Protein AF-A0ABC8LW79-F1 (afdb_monomer_lite)

pLDDT: mean 85.68, std 12.93, range [41.25, 96.88]

Structure (mmCIF, N/CA/C/O backbone):
data_AF-A0ABC8LW79-F1
#
_entry.id   AF-A0ABC8LW79-F1
#
loop_
_atom_site.group_PDB
_atom_site.id
_atom_site.type_symbol
_atom_site.label_atom_id
_atom_site.label_alt_id
_atom_site.label_comp_id
_atom_site.label_asym_id
_atom_site.label_entity_id
_atom_site.label_seq_id
_atom_site.pdbx_PDB_ins_code
_atom_site.Cartn_x
_atom_site.Cartn_y
_atom_site.Cartn_z
_atom_site.occupancy
_atom_site.B_iso_or_equiv
_atom_site.auth_seq_id
_atom_site.auth_comp_id
_atom_site.auth_asym_id
_atom_site.auth_atom_id
_atom_site.pdbx_PDB_model_num
ATOM 1 N N . MET A 1 1 ? 34.231 10.989 -49.590 1.00 41.25 1 MET A N 1
ATOM 2 C CA . MET A 1 1 ? 34.651 10.305 -48.351 1.00 41.25 1 MET A CA 1
ATOM 3 C C . MET A 1 1 ? 33.889 10.953 -47.207 1.00 41.25 1 MET A C 1
ATOM 5 O O . MET A 1 1 ? 34.193 12.089 -46.872 1.00 41.25 1 MET A O 1
ATOM 9 N N . VAL A 1 2 ? 32.813 10.321 -46.732 1.00 48.81 2 VAL A N 1
ATOM 10 C CA . VAL A 1 2 ? 31.994 10.859 -45.632 1.00 48.81 2 VAL A CA 1
ATOM 11 C C . VAL A 1 2 ? 32.746 10.583 -44.338 1.00 48.81 2 VAL A C 1
ATOM 13 O O . VAL A 1 2 ? 32.992 9.430 -43.996 1.00 48.81 2 VAL A O 1
ATOM 16 N N . ILE A 1 3 ? 33.184 11.645 -43.672 1.00 53.34 3 ILE A N 1
ATOM 17 C CA . ILE A 1 3 ? 33.887 11.572 -42.395 1.00 53.34 3 ILE A CA 1
ATOM 18 C C . ILE A 1 3 ? 32.805 11.393 -41.327 1.00 53.34 3 ILE A C 1
ATOM 20 O O . ILE A 1 3 ? 32.257 12.374 -40.835 1.00 53.34 3 ILE A O 1
ATOM 24 N N . ILE A 1 4 ? 32.437 10.148 -41.022 1.00 57.72 4 ILE A N 1
ATOM 25 C CA . ILE A 1 4 ? 31.550 9.854 -39.892 1.00 57.72 4 ILE A CA 1
ATOM 26 C C . ILE A 1 4 ? 32.334 10.238 -38.631 1.00 57.72 4 ILE A C 1
ATOM 28 O O . ILE A 1 4 ? 33.356 9.625 -38.314 1.00 57.72 4 ILE A O 1
ATOM 32 N N . HIS A 1 5 ? 31.927 11.318 -37.965 1.00 58.78 5 HIS A N 1
ATOM 33 C CA . HIS A 1 5 ? 32.511 11.729 -36.690 1.00 58.78 5 HIS A CA 1
ATOM 34 C C . HIS A 1 5 ? 32.226 10.631 -35.655 1.00 58.78 5 HIS A C 1
ATOM 36 O O . HIS A 1 5 ? 31.079 10.229 -35.497 1.00 58.78 5 HIS A O 1
ATOM 42 N N . LEU A 1 6 ? 33.238 10.170 -34.905 1.00 55.03 6 LEU A N 1
ATOM 43 C CA . LEU A 1 6 ? 33.082 9.142 -33.853 1.00 55.03 6 LEU A CA 1
ATOM 44 C C . LEU A 1 6 ? 32.015 9.486 -32.791 1.00 55.03 6 LEU A C 1
ATOM 46 O O . LEU A 1 6 ? 31.544 8.607 -32.070 1.00 55.03 6 LEU A O 1
ATOM 50 N N . GLN A 1 7 ? 31.608 10.752 -32.714 1.00 57.78 7 GLN A N 1
ATOM 51 C CA . GLN A 1 7 ? 30.512 11.221 -31.872 1.00 57.78 7 GLN A CA 1
ATOM 52 C C . GLN A 1 7 ? 29.135 10.673 -32.292 1.00 57.78 7 GLN A C 1
ATOM 54 O O . GLN A 1 7 ? 28.237 10.622 -31.463 1.00 57.78 7 GLN A O 1
ATOM 59 N N . GLU A 1 8 ? 28.973 10.218 -33.538 1.00 60.50 8 GLU A N 1
ATOM 60 C CA . GLU A 1 8 ? 27.719 9.665 -34.074 1.00 60.50 8 GLU A CA 1
ATOM 61 C C . GLU A 1 8 ? 27.512 8.177 -33.719 1.00 60.50 8 GLU A C 1
ATOM 63 O O . GLU A 1 8 ? 26.424 7.635 -33.890 1.00 60.50 8 GLU A O 1
ATOM 68 N N . VAL A 1 9 ? 28.552 7.504 -33.205 1.00 60.75 9 VAL A N 1
ATOM 69 C CA . VAL A 1 9 ? 28.567 6.047 -32.947 1.00 60.75 9 VAL A CA 1
ATOM 70 C C . VAL A 1 9 ? 28.650 5.723 -31.450 1.00 60.75 9 VAL A C 1
ATOM 72 O O . VAL A 1 9 ? 28.630 4.559 -31.058 1.00 60.75 9 VAL A O 1
ATOM 75 N N . THR A 1 10 ? 28.738 6.733 -30.580 1.00 68.50 10 THR A N 1
ATOM 76 C CA . THR A 1 10 ? 28.784 6.485 -29.134 1.00 68.50 10 THR A CA 1
ATOM 77 C C . THR A 1 10 ? 27.355 6.298 -28.613 1.00 68.50 10 THR A C 1
ATOM 79 O O . THR A 1 10 ? 26.572 7.245 -28.690 1.00 68.50 10 THR A O 1
ATOM 82 N N . PRO A 1 11 ? 26.977 5.111 -28.097 1.00 66.69 11 PRO A N 1
ATOM 83 C CA . PRO A 1 11 ? 25.666 4.928 -27.492 1.00 66.69 11 PRO A CA 1
ATOM 84 C C . PRO A 1 11 ? 25.535 5.850 -26.279 1.00 66.69 11 PRO A C 1
ATOM 86 O O . PRO A 1 11 ? 26.408 5.870 -25.409 1.00 66.69 11 PRO A O 1
ATOM 89 N N . ASP A 1 12 ? 24.443 6.611 -26.231 1.00 72.75 12 ASP A N 1
ATOM 90 C CA . ASP A 1 12 ? 24.119 7.455 -25.087 1.00 72.75 12 ASP A CA 1
ATOM 91 C C . ASP A 1 12 ? 23.804 6.557 -23.883 1.00 72.75 12 ASP A C 1
ATOM 93 O O . ASP A 1 12 ? 22.737 5.950 -23.783 1.00 72.75 12 ASP A O 1
ATOM 97 N N . SER A 1 13 ? 24.772 6.436 -22.977 1.00 71.69 13 SER A N 1
ATOM 98 C CA . SER A 1 13 ? 24.669 5.621 -21.766 1.00 71.69 13 SER A CA 1
ATOM 99 C C . SER A 1 13 ? 23.674 6.182 -20.746 1.00 71.69 13 SER A C 1
ATOM 101 O O . SER A 1 13 ? 23.346 5.492 -19.779 1.00 71.69 13 SER A O 1
ATOM 103 N N . GLY A 1 14 ? 23.173 7.407 -20.953 1.00 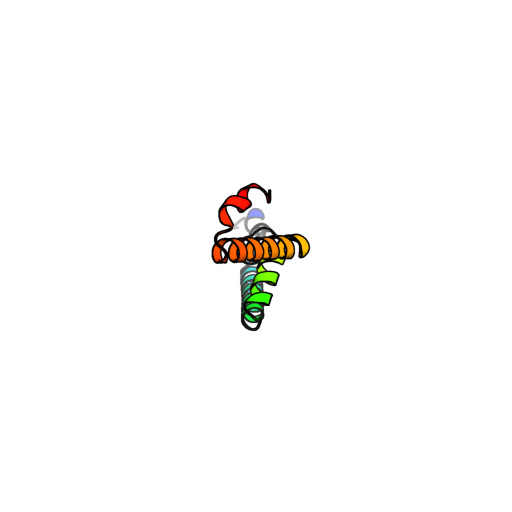73.06 14 GLY A N 1
ATOM 104 C CA . GLY A 1 14 ? 22.095 7.997 -20.166 1.00 73.06 14 GLY A CA 1
ATOM 105 C C . GLY A 1 14 ? 20.699 7.554 -20.606 1.00 73.06 14 GLY A C 1
ATOM 106 O O . GLY A 1 14 ? 19.744 7.725 -19.844 1.00 73.06 14 GLY A O 1
ATOM 107 N N . ILE A 1 15 ? 20.559 6.970 -21.801 1.00 80.44 15 ILE A N 1
ATOM 108 C CA . ILE A 1 15 ? 19.265 6.562 -22.352 1.00 80.44 15 ILE A CA 1
ATOM 109 C C . ILE A 1 15 ? 19.018 5.084 -22.058 1.00 80.44 15 ILE A C 1
ATOM 111 O O . ILE A 1 15 ? 19.768 4.194 -22.459 1.00 80.44 15 ILE A O 1
ATOM 115 N N . GLU A 1 16 ? 17.916 4.808 -21.365 1.00 82.88 16 GLU A N 1
ATOM 116 C CA . GLU A 1 16 ? 17.470 3.440 -21.136 1.00 82.88 16 GLU A CA 1
ATOM 117 C C . GLU A 1 16 ? 17.074 2.774 -22.461 1.00 82.88 16 GLU A C 1
ATOM 119 O O . GLU A 1 16 ? 16.233 3.285 -23.204 1.00 82.88 16 GLU A O 1
ATOM 124 N N . THR A 1 17 ? 17.665 1.614 -22.752 1.00 88.06 17 THR A N 1
ATOM 125 C CA . THR A 1 17 ? 17.363 0.876 -23.981 1.00 88.06 17 THR A CA 1
ATOM 126 C C . THR A 1 17 ? 15.928 0.329 -23.962 1.00 88.06 17 THR A C 1
ATOM 128 O O . THR A 1 17 ? 15.380 0.045 -22.890 1.00 88.06 17 THR A O 1
ATOM 131 N N . PRO A 1 18 ? 15.301 0.122 -25.138 1.00 86.31 18 PRO A N 1
ATOM 132 C CA . PRO A 1 18 ? 13.952 -0.436 -25.217 1.00 86.31 18 PRO A CA 1
ATOM 133 C C . PRO A 1 18 ? 13.813 -1.777 -24.490 1.00 86.31 18 PRO A C 1
ATOM 135 O O . PRO A 1 18 ? 12.836 -1.983 -23.777 1.00 86.31 18 PRO A O 1
ATOM 138 N N . ASP A 1 19 ? 14.816 -2.650 -24.613 1.00 90.19 19 ASP A N 1
ATOM 139 C CA . ASP A 1 19 ? 14.853 -3.952 -23.941 1.00 90.19 19 ASP A CA 1
ATOM 140 C C . ASP A 1 19 ? 14.817 -3.811 -22.408 1.00 90.19 19 ASP A C 1
ATOM 142 O O . ASP A 1 19 ? 13.976 -4.413 -21.736 1.00 90.19 19 ASP A O 1
ATOM 146 N N . MET A 1 20 ? 15.631 -2.904 -21.855 1.00 89.00 20 MET A N 1
ATOM 147 C CA . MET A 1 20 ? 15.643 -2.606 -20.420 1.00 89.00 20 MET A CA 1
ATOM 148 C C . MET A 1 20 ? 14.312 -2.011 -19.945 1.00 89.00 20 MET A C 1
ATOM 150 O O . MET A 1 20 ? 13.776 -2.434 -18.917 1.00 89.00 20 MET A O 1
ATOM 154 N N . SER A 1 21 ? 13.731 -1.087 -20.717 1.00 90.06 21 SER A N 1
ATOM 155 C CA . SER A 1 21 ? 12.435 -0.472 -20.405 1.00 90.06 21 SER A CA 1
ATOM 156 C C . SER A 1 21 ? 11.304 -1.508 -20.364 1.00 90.06 21 SER A C 1
ATOM 158 O O . SER A 1 21 ? 10.510 -1.538 -19.411 1.00 90.06 21 SER A O 1
ATOM 160 N N . VAL A 1 22 ? 11.268 -2.408 -21.354 1.00 93.75 22 VAL A N 1
ATOM 161 C CA . VAL A 1 22 ? 10.323 -3.531 -21.417 1.00 93.75 22 VAL A CA 1
ATOM 162 C C . VAL A 1 22 ? 10.538 -4.468 -20.230 1.00 93.75 22 VAL A C 1
ATOM 164 O O . VAL A 1 22 ? 9.576 -4.777 -19.524 1.00 93.75 22 VAL A O 1
ATOM 167 N N . GLY A 1 23 ? 11.786 -4.834 -19.928 1.00 94.50 23 GLY A N 1
ATOM 168 C CA . GLY A 1 23 ? 12.132 -5.645 -18.760 1.00 94.50 23 GLY A CA 1
ATOM 169 C C . GLY A 1 23 ? 11.627 -5.029 -17.451 1.00 94.50 23 GLY A C 1
ATOM 170 O O . GLY A 1 23 ? 10.910 -5.679 -16.682 1.00 94.50 23 GLY A O 1
ATOM 171 N N . LYS A 1 24 ? 11.884 -3.734 -17.218 1.00 92.19 24 LYS A N 1
ATOM 172 C CA . LYS A 1 24 ? 11.362 -3.014 -16.042 1.00 92.19 24 LYS A CA 1
ATOM 173 C C . LYS A 1 24 ? 9.835 -2.983 -16.015 1.00 92.19 24 LYS A C 1
ATOM 175 O O . LYS A 1 24 ? 9.232 -3.062 -14.942 1.00 92.19 24 LYS A O 1
ATOM 180 N N . GLN A 1 25 ? 9.171 -2.824 -17.160 1.00 93.44 25 GLN A N 1
ATOM 181 C CA . GLN A 1 25 ? 7.709 -2.861 -17.224 1.00 93.44 25 GLN A CA 1
ATOM 182 C C . GLN A 1 25 ? 7.159 -4.244 -16.860 1.00 93.44 25 GLN A C 1
ATOM 184 O O . GLN A 1 25 ? 6.246 -4.323 -16.034 1.00 93.44 25 GLN A O 1
ATOM 189 N N . MET A 1 26 ? 7.751 -5.316 -17.389 1.00 95.94 26 MET A N 1
ATOM 190 C CA . MET A 1 26 ? 7.387 -6.695 -17.055 1.00 95.94 26 MET A CA 1
ATOM 191 C C . MET A 1 26 ? 7.555 -6.974 -15.559 1.00 95.94 26 MET A C 1
ATOM 193 O O . MET A 1 26 ? 6.617 -7.442 -14.915 1.00 95.94 26 MET A O 1
ATOM 197 N N . MET A 1 27 ? 8.689 -6.586 -14.969 1.00 93.75 27 MET A N 1
ATOM 198 C CA . MET A 1 27 ? 8.925 -6.731 -13.528 1.00 93.75 27 MET A CA 1
ATOM 199 C C . MET A 1 27 ? 7.872 -5.995 -12.692 1.00 93.75 27 MET A C 1
ATOM 201 O O . MET A 1 27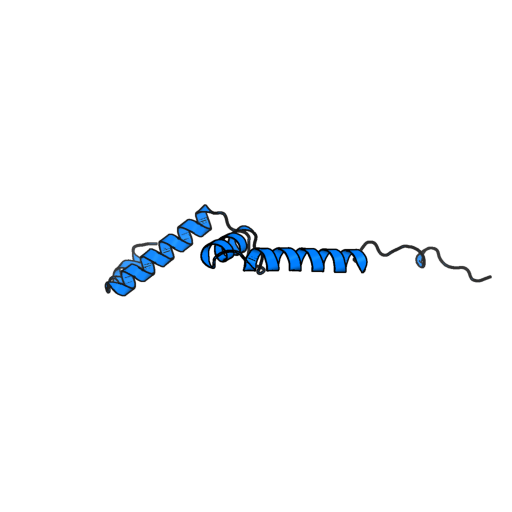 ? 7.310 -6.563 -11.753 1.00 93.75 27 MET A O 1
ATOM 205 N N . ARG A 1 28 ? 7.545 -4.745 -13.048 1.00 91.69 28 ARG A N 1
ATOM 206 C CA . ARG A 1 28 ? 6.491 -3.977 -12.364 1.00 91.69 28 ARG A CA 1
ATOM 207 C C . ARG A 1 28 ? 5.130 -4.665 -12.468 1.00 91.69 28 ARG A C 1
ATOM 209 O O . ARG A 1 28 ? 4.380 -4.678 -11.494 1.00 91.69 28 ARG A O 1
ATOM 216 N N . ASN A 1 29 ? 4.812 -5.253 -13.617 1.00 93.75 29 ASN A N 1
ATOM 217 C CA . ASN A 1 29 ? 3.564 -5.988 -13.814 1.00 93.75 29 ASN A CA 1
ATOM 218 C C . ASN A 1 29 ? 3.526 -7.282 -12.990 1.00 93.75 29 ASN A C 1
ATOM 220 O O . ASN A 1 29 ? 2.514 -7.555 -12.350 1.00 93.75 29 ASN A O 1
ATOM 224 N N . HIS A 1 30 ? 4.633 -8.023 -12.909 1.00 94.88 30 HIS A N 1
ATOM 225 C CA . HIS A 1 30 ? 4.733 -9.203 -12.045 1.00 94.88 30 HIS A CA 1
ATOM 226 C C . HIS A 1 30 ? 4.502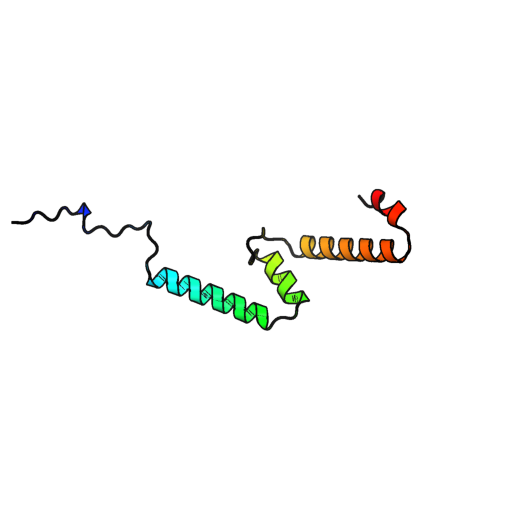 -8.853 -10.572 1.00 94.88 30 HIS A C 1
ATOM 228 O O . HIS A 1 30 ? 3.694 -9.502 -9.910 1.00 94.88 30 HIS A O 1
ATOM 234 N N . VAL A 1 31 ? 5.128 -7.783 -10.071 1.00 93.62 31 VAL A N 1
ATOM 235 C CA . VAL A 1 31 ? 4.900 -7.307 -8.696 1.00 93.62 31 VAL A CA 1
ATOM 236 C C . VAL A 1 31 ? 3.428 -6.952 -8.473 1.00 93.62 31 VAL A C 1
ATOM 238 O O . VAL A 1 31 ? 2.849 -7.348 -7.463 1.00 93.62 31 VAL A O 1
ATOM 241 N N . ARG A 1 32 ? 2.780 -6.257 -9.417 1.00 92.56 32 ARG A N 1
ATOM 242 C CA . ARG A 1 32 ? 1.344 -5.935 -9.319 1.00 92.56 32 ARG A CA 1
ATOM 243 C C . ARG A 1 32 ? 0.465 -7.185 -9.284 1.00 92.56 32 ARG A C 1
ATOM 245 O O . ARG A 1 32 ? -0.457 -7.243 -8.475 1.00 92.56 32 ARG A O 1
ATOM 252 N N . ASN A 1 33 ? 0.772 -8.188 -10.101 1.00 94.50 33 ASN A N 1
ATOM 253 C CA . ASN A 1 33 ? 0.040 -9.453 -10.114 1.00 94.50 33 ASN A CA 1
ATOM 254 C C . ASN A 1 33 ? 0.186 -10.203 -8.783 1.00 94.50 33 ASN A C 1
ATOM 256 O O . ASN A 1 33 ? -0.813 -10.651 -8.224 1.00 94.50 33 ASN A O 1
ATOM 260 N N . LEU A 1 34 ? 1.398 -10.257 -8.222 1.00 94.12 34 LEU A N 1
ATOM 261 C CA . LEU A 1 34 ? 1.634 -10.841 -6.898 1.00 94.12 34 LEU A CA 1
ATOM 262 C C . LEU A 1 34 ? 0.881 -10.088 -5.797 1.00 94.12 34 LEU A C 1
ATOM 264 O O . LEU A 1 34 ? 0.285 -10.698 -4.916 1.00 94.12 34 LEU A O 1
ATOM 268 N N . LEU A 1 35 ? 0.832 -8.758 -5.857 1.00 94.56 35 LEU A N 1
ATOM 269 C CA . LEU A 1 35 ? 0.042 -7.979 -4.905 1.00 94.56 35 LEU A CA 1
ATOM 270 C C . LEU A 1 35 ? -1.457 -8.297 -4.993 1.00 94.56 35 LEU A C 1
ATOM 272 O O . LEU A 1 35 ? -2.141 -8.241 -3.970 1.00 94.56 35 LEU A O 1
ATOM 276 N N . ASN A 1 36 ? -1.972 -8.641 -6.176 1.00 94.44 36 ASN A N 1
ATOM 277 C CA . ASN A 1 36 ? -3.390 -8.939 -6.385 1.00 94.44 36 ASN A CA 1
ATOM 278 C C . ASN A 1 36 ? -3.840 -10.273 -5.779 1.00 94.44 36 ASN A C 1
ATOM 280 O O . ASN A 1 36 ? -5.009 -10.378 -5.409 1.00 94.44 36 ASN A O 1
ATOM 284 N N . VAL A 1 37 ? -2.941 -11.247 -5.614 1.00 96.50 37 VAL A N 1
ATOM 285 C CA . VAL A 1 37 ? -3.275 -12.523 -4.952 1.00 96.50 37 VAL A CA 1
ATOM 286 C C . VAL A 1 37 ? -3.259 -12.426 -3.424 1.00 96.50 37 VAL A C 1
ATOM 288 O O . VAL A 1 37 ? -3.856 -13.257 -2.748 1.00 96.50 37 VAL A O 1
ATOM 291 N N . LEU A 1 38 ? -2.619 -11.393 -2.865 1.00 96.31 38 LEU A N 1
ATOM 292 C CA . LEU A 1 38 ? -2.603 -11.147 -1.422 1.00 96.31 38 LEU A CA 1
ATOM 293 C C . LEU A 1 38 ? -3.947 -10.614 -0.920 1.00 96.31 38 LEU A C 1
ATOM 295 O O . LEU A 1 38 ? -4.644 -9.868 -1.625 1.00 96.31 38 LEU A O 1
ATOM 299 N N . SER A 1 39 ? -4.253 -10.894 0.352 1.00 96.88 39 SER A N 1
ATOM 300 C CA . SER A 1 39 ? -5.400 -10.285 1.025 1.00 96.88 39 SER A CA 1
ATOM 301 C C . SER A 1 39 ? -5.253 -8.762 1.099 1.00 96.88 39 SER A C 1
ATOM 303 O O . SER A 1 39 ? -4.151 -8.208 1.081 1.00 96.88 39 SER A O 1
ATOM 305 N N . LEU A 1 40 ? -6.373 -8.050 1.255 1.00 94.75 40 LEU A N 1
ATOM 306 C CA . LEU A 1 40 ? -6.371 -6.584 1.356 1.00 94.75 40 LEU A CA 1
ATOM 307 C C . LEU A 1 40 ? -5.447 -6.061 2.470 1.00 94.75 40 LEU A C 1
ATOM 309 O O . LEU A 1 40 ? -4.833 -5.003 2.322 1.00 94.75 40 LEU A O 1
ATOM 313 N N . LYS A 1 41 ? -5.331 -6.800 3.582 1.00 93.38 41 LYS A N 1
ATOM 314 C CA . LYS A 1 41 ? -4.469 -6.431 4.714 1.00 93.38 41 LYS A CA 1
ATOM 315 C C . LYS A 1 41 ? -2.993 -6.602 4.361 1.00 93.38 41 LYS A C 1
ATOM 317 O O . LYS A 1 41 ? -2.223 -5.662 4.539 1.00 93.38 41 LYS A O 1
ATOM 322 N N . GLU A 1 42 ? -2.613 -7.762 3.837 1.00 95.62 42 GLU A N 1
ATOM 323 C CA . GLU A 1 42 ? -1.226 -8.072 3.465 1.00 95.62 42 GLU A CA 1
ATOM 324 C C . GLU A 1 42 ? -0.747 -7.169 2.332 1.00 95.62 42 GLU A C 1
ATOM 326 O O . GLU A 1 42 ? 0.300 -6.535 2.449 1.00 95.62 42 GLU A O 1
ATOM 331 N N . ARG A 1 43 ? -1.566 -7.003 1.286 1.00 95.94 43 ARG A N 1
ATOM 332 C CA . ARG A 1 43 ? -1.300 -6.082 0.176 1.00 95.94 43 ARG A CA 1
ATOM 333 C C . ARG A 1 43 ? -0.994 -4.675 0.677 1.00 95.94 43 ARG A C 1
ATOM 335 O O . ARG A 1 43 ? -0.038 -4.055 0.220 1.00 95.94 43 ARG A O 1
ATOM 342 N N . LYS A 1 44 ? -1.785 -4.167 1.630 1.00 93.44 44 LYS A N 1
ATOM 343 C CA . LYS A 1 44 ? -1.578 -2.837 2.219 1.00 93.44 44 LYS A CA 1
ATOM 344 C C . LYS A 1 44 ? -0.264 -2.754 3.000 1.00 93.44 44 LYS A C 1
ATOM 346 O O . LYS A 1 44 ? 0.441 -1.758 2.871 1.00 93.44 44 LYS A O 1
ATOM 351 N N . ILE A 1 45 ? 0.084 -3.785 3.772 1.00 94.94 45 ILE A N 1
ATOM 352 C CA . ILE A 1 45 ? 1.345 -3.832 4.530 1.00 94.94 45 ILE A CA 1
ATOM 353 C C . ILE A 1 45 ? 2.547 -3.845 3.579 1.00 94.94 45 ILE A C 1
ATOM 355 O O . ILE A 1 45 ? 3.452 -3.032 3.746 1.00 94.94 45 ILE A O 1
ATOM 359 N N . ILE A 1 46 ? 2.536 -4.700 2.553 1.00 95.44 46 ILE A N 1
ATOM 360 C CA . ILE A 1 46 ? 3.627 -4.801 1.571 1.00 95.44 46 ILE A CA 1
ATOM 361 C C . ILE A 1 46 ? 3.800 -3.481 0.811 1.00 95.44 46 ILE A C 1
ATOM 363 O O . ILE A 1 46 ? 4.917 -2.976 0.698 1.00 95.44 46 ILE A O 1
ATOM 367 N N . LYS A 1 47 ? 2.701 -2.859 0.365 1.00 93.94 47 LYS A N 1
ATOM 368 C CA . LYS A 1 47 ? 2.745 -1.545 -0.294 1.00 93.94 47 LYS A CA 1
ATOM 369 C C . LYS A 1 47 ? 3.386 -0.466 0.583 1.00 93.94 47 LYS A C 1
ATOM 371 O O . LYS A 1 47 ? 4.217 0.286 0.085 1.00 93.94 47 LYS A O 1
ATOM 376 N N . LEU A 1 48 ? 3.033 -0.406 1.871 1.00 94.69 48 LEU A N 1
ATOM 377 C CA . LEU A 1 48 ? 3.600 0.563 2.818 1.00 94.69 48 LEU A CA 1
ATOM 378 C C . LEU A 1 48 ? 5.068 0.270 3.148 1.00 94.69 48 LEU A C 1
ATOM 380 O O . LEU A 1 48 ? 5.869 1.196 3.248 1.00 94.69 48 LEU A O 1
ATOM 384 N N . ARG A 1 49 ? 5.432 -1.007 3.302 1.00 95.44 49 ARG A N 1
ATOM 385 C CA . ARG A 1 49 ? 6.800 -1.408 3.647 1.00 95.44 49 ARG A CA 1
ATOM 386 C C . ARG A 1 49 ? 7.786 -1.053 2.539 1.00 95.44 49 ARG A C 1
ATOM 388 O O . ARG A 1 49 ? 8.859 -0.539 2.830 1.00 95.44 49 ARG A O 1
ATOM 395 N N . PHE A 1 50 ? 7.407 -1.289 1.285 1.00 95.19 50 PHE A N 1
ATOM 396 C CA . PHE A 1 50 ? 8.295 -1.114 0.133 1.00 95.19 50 PHE A CA 1
ATOM 397 C C . PHE A 1 50 ? 8.037 0.160 -0.683 1.00 95.19 50 PHE A C 1
ATOM 399 O O . PHE A 1 50 ? 8.785 0.433 -1.617 1.00 95.19 50 PHE A O 1
ATOM 406 N N . GLY A 1 51 ? 7.020 0.960 -0.348 1.00 92.75 51 GLY A N 1
ATOM 407 C CA . GLY A 1 51 ? 6.740 2.219 -1.049 1.00 92.75 51 GLY A CA 1
ATOM 408 C C . GLY A 1 51 ? 6.222 2.044 -2.484 1.00 92.75 51 GLY A C 1
ATOM 409 O O . GLY A 1 51 ? 6.430 2.906 -3.330 1.00 92.75 51 GLY A O 1
ATOM 410 N N . ILE A 1 52 ? 5.551 0.925 -2.779 1.00 90.38 52 ILE A N 1
ATOM 411 C CA . ILE A 1 52 ? 5.235 0.489 -4.159 1.00 90.38 52 ILE A CA 1
ATOM 412 C C . ILE A 1 52 ? 4.256 1.431 -4.894 1.00 90.38 52 IL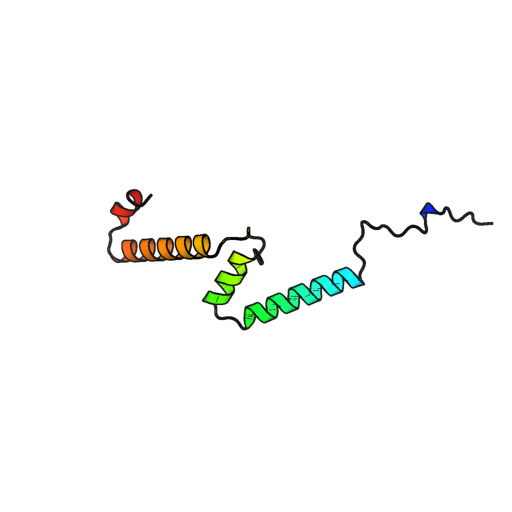E A C 1
ATOM 414 O O . ILE A 1 52 ? 4.278 1.492 -6.120 1.00 90.38 52 ILE A O 1
ATOM 418 N N . ASP A 1 53 ? 3.451 2.214 -4.171 1.00 84.88 53 ASP A N 1
ATOM 419 C CA . ASP A 1 53 ? 2.533 3.221 -4.739 1.00 84.88 53 ASP A CA 1
ATOM 420 C C . ASP A 1 53 ? 3.110 4.655 -4.657 1.00 84.88 53 ASP A C 1
ATOM 422 O O . ASP A 1 53 ? 2.380 5.618 -4.443 1.00 84.88 53 ASP A O 1
ATOM 426 N N . GLY A 1 54 ? 4.436 4.811 -4.761 1.00 79.44 54 GLY A N 1
ATOM 427 C CA . GLY A 1 54 ? 5.095 6.129 -4.728 1.00 79.44 54 GLY A CA 1
ATOM 428 C C . GLY A 1 54 ? 5.190 6.757 -3.333 1.00 79.44 54 GLY A C 1
ATOM 429 O O . GLY A 1 54 ? 5.556 7.921 -3.193 1.00 79.44 54 GLY A O 1
ATOM 430 N N . GLY A 1 55 ? 4.865 5.991 -2.290 1.00 87.06 55 GLY A N 1
ATOM 431 C CA . GLY A 1 55 ? 5.045 6.396 -0.900 1.00 87.06 55 GLY A CA 1
ATOM 432 C C . GLY A 1 55 ? 6.461 6.121 -0.391 1.00 87.06 55 GLY A C 1
ATOM 433 O O . GLY A 1 55 ? 7.178 5.271 -0.914 1.00 87.06 55 GLY A O 1
ATOM 434 N N . LYS A 1 56 ? 6.849 6.794 0.696 1.00 91.38 56 LYS A N 1
ATOM 435 C CA . LYS A 1 56 ? 8.073 6.456 1.432 1.00 91.38 56 LYS A CA 1
ATOM 436 C C . LYS A 1 56 ? 7.943 5.061 2.055 1.00 91.38 56 LYS A C 1
ATOM 438 O O . LYS A 1 56 ? 6.886 4.715 2.584 1.00 91.38 56 LYS A O 1
ATOM 443 N N . GLN A 1 57 ? 9.032 4.297 2.028 1.00 93.12 57 GLN A N 1
ATOM 444 C CA . GLN A 1 57 ? 9.143 3.035 2.759 1.00 93.12 57 GLN A CA 1
ATOM 445 C C . GLN A 1 57 ? 8.943 3.264 4.262 1.00 93.12 57 GLN A C 1
ATOM 447 O O . GLN A 1 57 ? 9.424 4.257 4.812 1.00 93.12 57 GLN A O 1
ATOM 452 N N . ARG A 1 58 ? 8.234 2.348 4.924 1.00 94.81 58 ARG A N 1
ATOM 453 C CA . ARG A 1 58 ? 7.984 2.382 6.373 1.00 94.81 58 ARG A CA 1
ATOM 454 C C . ARG A 1 58 ? 8.396 1.077 7.030 1.00 94.81 58 ARG A C 1
ATOM 456 O O . ARG A 1 58 ? 8.199 0.006 6.465 1.00 94.81 58 ARG A O 1
ATOM 463 N N . SER A 1 59 ? 8.908 1.140 8.247 1.00 96.75 59 SER A N 1
ATOM 464 C CA . SER A 1 59 ? 9.151 -0.037 9.075 1.00 96.75 59 SER A CA 1
ATOM 465 C C . SER A 1 59 ? 7.836 -0.735 9.458 1.00 96.75 59 SER A C 1
ATOM 467 O O . SER A 1 59 ? 6.749 -0.162 9.407 1.00 96.75 59 SER A O 1
ATOM 469 N N . LEU A 1 60 ? 7.918 -2.014 9.835 1.00 96.69 60 LEU A N 1
ATOM 470 C CA . LEU A 1 60 ? 6.744 -2.777 10.267 1.00 96.69 60 LEU A CA 1
ATOM 471 C C . LEU A 1 60 ? 6.213 -2.236 11.598 1.00 96.69 60 LEU A C 1
ATOM 473 O O . LEU A 1 60 ? 5.001 -2.247 11.792 1.00 96.69 60 LEU A O 1
ATOM 477 N N . SER A 1 61 ? 7.100 -1.714 12.454 1.00 96.88 61 SER A N 1
ATOM 478 C CA . SER A 1 61 ? 6.743 -1.032 13.698 1.00 96.88 61 SER A CA 1
ATOM 479 C C . SER A 1 61 ? 5.899 0.208 13.415 1.00 96.88 61 SER A C 1
ATOM 481 O O . SER A 1 61 ? 4.758 0.258 13.857 1.00 96.88 61 SER A O 1
ATOM 483 N N . GLU A 1 62 ? 6.364 1.121 12.554 1.00 95.62 62 GLU A N 1
ATOM 484 C CA . GLU A 1 62 ? 5.601 2.323 12.167 1.00 95.62 62 GLU A CA 1
ATOM 485 C C . GLU A 1 62 ? 4.242 1.972 11.531 1.00 95.62 62 GLU A C 1
ATOM 487 O O . GLU A 1 62 ? 3.223 2.622 11.782 1.00 95.62 62 GLU A O 1
ATOM 492 N N . ILE A 1 63 ? 4.197 0.926 10.695 1.00 95.56 63 ILE A N 1
ATOM 493 C CA . ILE A 1 63 ? 2.946 0.439 10.092 1.00 95.56 63 ILE A CA 1
ATOM 494 C C . ILE A 1 63 ? 2.001 -0.112 11.173 1.00 95.56 63 ILE A C 1
ATOM 496 O O . ILE A 1 63 ? 0.791 0.137 11.122 1.00 95.56 63 ILE A O 1
ATOM 500 N N . GLY A 1 64 ? 2.536 -0.865 12.134 1.00 94.81 64 GLY A N 1
ATOM 501 C CA . GLY A 1 64 ? 1.801 -1.440 13.258 1.00 94.81 64 GLY A CA 1
ATOM 502 C C . GLY A 1 64 ? 1.239 -0.372 14.192 1.00 94.81 64 GLY A C 1
ATOM 503 O O . GLY A 1 64 ? 0.039 -0.379 14.463 1.00 94.81 64 GLY A O 1
ATOM 504 N N . GLU A 1 65 ? 2.074 0.579 14.603 1.00 94.94 65 GLU A N 1
ATOM 505 C CA . GLU A 1 65 ? 1.723 1.712 15.464 1.00 94.94 65 GLU A CA 1
ATOM 506 C C . GLU A 1 65 ? 0.634 2.579 14.832 1.00 94.94 65 GLU A C 1
ATOM 508 O O . GLU A 1 65 ? -0.416 2.796 15.436 1.00 94.94 65 GLU A O 1
ATOM 513 N N . SER A 1 66 ? 0.805 2.985 13.569 1.00 91.25 66 SER A N 1
ATOM 514 C CA . SER A 1 66 ? -0.207 3.766 12.845 1.00 91.25 66 SER A CA 1
ATOM 515 C C . SER A 1 66 ? -1.555 3.038 12.781 1.00 91.25 66 SER A C 1
ATOM 517 O O . SER A 1 66 ? -2.621 3.646 12.926 1.00 91.25 66 SER A O 1
ATOM 519 N N . ARG A 1 67 ? -1.528 1.712 12.599 1.00 92.94 67 ARG A N 1
ATOM 520 C CA . ARG A 1 67 ? -2.738 0.887 12.561 1.00 92.94 67 ARG A CA 1
ATOM 521 C C . ARG A 1 67 ? -3.384 0.745 13.938 1.00 92.94 67 ARG A C 1
ATOM 523 O O . ARG A 1 67 ? -4.612 0.783 14.009 1.00 92.94 67 ARG A O 1
ATOM 530 N N . ALA A 1 68 ? -2.598 0.576 14.997 1.00 93.44 68 ALA A N 1
ATOM 531 C CA . ALA A 1 68 ? -3.093 0.527 16.369 1.00 93.44 68 ALA A CA 1
ATOM 532 C C . ALA A 1 68 ? -3.741 1.862 16.761 1.00 93.44 68 ALA A C 1
ATOM 534 O O . ALA A 1 68 ? -4.888 1.876 17.205 1.00 93.44 68 ALA A O 1
ATOM 535 N N . LEU A 1 69 ? -3.078 2.982 16.465 1.00 91.50 69 LEU A N 1
ATOM 536 C CA . LEU A 1 69 ? -3.607 4.321 16.709 1.00 91.50 69 LEU A CA 1
ATOM 537 C C . LEU A 1 69 ? -4.910 4.571 15.937 1.00 91.50 69 LEU A C 1
ATOM 539 O O . LEU A 1 69 ? -5.875 5.087 16.495 1.00 91.50 69 LEU A O 1
ATOM 543 N N . TYR A 1 70 ? -4.988 4.157 14.668 1.00 91.12 70 TYR A N 1
ATOM 544 C CA . TYR A 1 70 ? -6.233 4.247 13.899 1.00 91.12 70 TYR A CA 1
ATOM 545 C C . TYR A 1 70 ? -7.372 3.444 14.547 1.00 91.12 70 TYR A C 1
ATOM 547 O O . TYR A 1 70 ? -8.501 3.924 14.616 1.00 91.12 70 TYR A O 1
ATOM 555 N N . ARG A 1 71 ? -7.093 2.229 15.038 1.00 92.44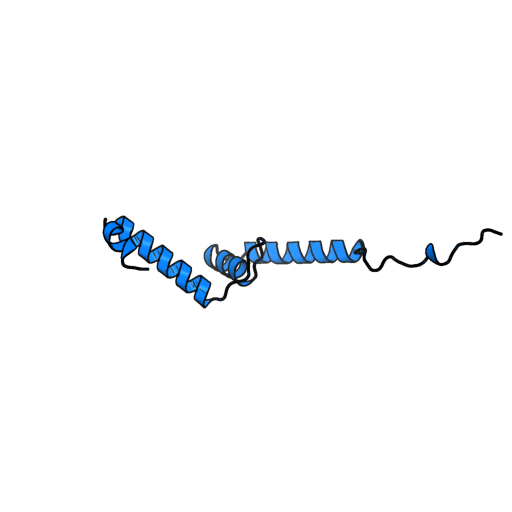 71 ARG A N 1
ATOM 556 C CA . ARG A 1 71 ? -8.085 1.400 15.743 1.00 92.44 71 ARG A CA 1
ATOM 557 C C . ARG A 1 71 ? -8.557 2.053 17.037 1.00 92.44 71 ARG A C 1
ATOM 559 O O . ARG A 1 71 ? -9.760 2.067 17.279 1.00 92.44 71 ARG A O 1
ATOM 566 N N . LEU A 1 72 ? -7.633 2.621 17.807 1.00 90.81 72 LEU A N 1
ATOM 567 C CA . LEU A 1 72 ? -7.942 3.348 19.033 1.00 90.81 72 LEU A CA 1
ATOM 568 C C . LEU A 1 72 ? -8.867 4.535 18.745 1.00 90.81 72 LEU A C 1
ATOM 570 O O . LEU A 1 72 ? -9.935 4.631 19.341 1.00 90.81 72 LEU A O 1
ATOM 574 N N . LYS A 1 73 ? -8.530 5.368 17.750 1.00 88.69 73 LYS A N 1
ATOM 575 C CA . LYS A 1 73 ? -9.371 6.504 17.331 1.00 88.69 73 LYS A CA 1
ATOM 576 C C . LYS A 1 73 ? -10.787 6.075 16.931 1.00 88.69 73 LYS A C 1
ATOM 578 O O . LYS A 1 73 ? -11.757 6.702 17.338 1.00 88.69 73 LYS A O 1
ATOM 583 N N . GLN A 1 74 ? -10.920 4.988 16.169 1.00 89.19 74 GLN A N 1
ATOM 584 C CA . GLN A 1 74 ? -12.235 4.457 15.783 1.00 89.19 74 GLN A CA 1
ATOM 585 C C . GLN A 1 74 ? -13.049 3.978 16.992 1.00 89.19 74 GLN A C 1
ATOM 587 O O . GLN A 1 74 ? -14.249 4.235 17.063 1.00 89.19 74 GLN A O 1
ATOM 592 N N . ASN A 1 75 ? -12.405 3.317 17.956 1.00 89.94 75 ASN A N 1
ATOM 593 C CA . ASN A 1 75 ? -13.070 2.892 19.183 1.00 89.94 75 ASN A CA 1
ATOM 594 C C . ASN A 1 75 ? -13.542 4.096 20.016 1.00 89.94 75 ASN A C 1
ATOM 596 O O . ASN A 1 75 ? -14.702 4.130 20.418 1.00 89.94 75 ASN A O 1
ATOM 600 N N . MET A 1 76 ? -12.700 5.118 20.190 1.00 88.38 76 MET A N 1
ATOM 601 C CA . MET A 1 76 ? -13.073 6.321 20.942 1.00 88.38 76 MET A CA 1
ATOM 602 C C . MET A 1 76 ? -14.268 7.049 20.324 1.00 88.38 76 MET A C 1
ATOM 604 O O . MET A 1 76 ? -15.176 7.458 21.045 1.00 88.38 76 MET A O 1
ATOM 608 N N . ASN A 1 77 ? -14.314 7.142 18.993 1.00 85.88 77 ASN A N 1
ATOM 609 C CA . ASN A 1 77 ? -15.457 7.712 18.281 1.00 85.88 77 ASN A CA 1
ATOM 610 C C . ASN A 1 77 ? -16.741 6.909 18.522 1.00 85.88 77 ASN A C 1
ATOM 612 O O . ASN A 1 77 ? -17.793 7.496 18.756 1.00 85.88 77 ASN A O 1
ATOM 616 N N . SER A 1 78 ? -16.655 5.575 18.516 1.00 87.06 78 SER A N 1
ATOM 617 C CA . SER A 1 78 ? -17.808 4.703 18.773 1.00 87.06 78 SER A CA 1
ATOM 618 C C . SER A 1 78 ? -18.364 4.835 20.192 1.00 87.06 78 SER A C 1
ATOM 620 O O . SER A 1 78 ? -19.544 4.567 20.400 1.00 87.06 78 SER A O 1
ATOM 622 N N . HIS A 1 79 ? -17.531 5.215 21.162 1.00 88.00 79 HIS A N 1
ATOM 623 C CA . HIS A 1 79 ? -17.919 5.360 22.568 1.00 88.00 79 HIS A CA 1
ATOM 624 C C . HIS A 1 79 ? -18.147 6.818 22.994 1.00 88.00 79 HIS A C 1
ATOM 626 O O . HIS A 1 79 ? -18.348 7.077 24.177 1.00 88.00 79 HIS A O 1
ATOM 632 N N . GLY A 1 80 ? -18.106 7.781 22.065 1.00 85.12 80 GLY A N 1
ATOM 633 C CA . GLY A 1 80 ? -18.266 9.204 22.390 1.00 85.12 80 GLY A CA 1
ATOM 634 C C . GLY A 1 80 ? -17.114 9.794 23.215 1.00 85.12 80 GLY A C 1
ATOM 635 O O . GLY A 1 80 ? -17.241 10.884 23.762 1.00 85.12 80 GLY A O 1
ATOM 636 N N . LEU A 1 81 ? -15.969 9.110 23.281 1.00 86.25 81 LEU A N 1
ATOM 637 C CA . LEU A 1 81 ? -14.786 9.496 24.060 1.00 86.25 81 LEU A CA 1
ATOM 638 C C . LEU A 1 81 ? -13.843 10.427 23.281 1.00 86.25 81 LEU A C 1
ATOM 640 O O . LEU A 1 81 ? -12.671 10.558 23.623 1.00 86.25 81 LEU A O 1
ATOM 644 N N . ASN A 1 82 ? -14.324 11.080 22.220 1.00 83.56 82 ASN A N 1
ATOM 645 C CA . ASN A 1 82 ? -13.472 11.900 21.356 1.00 83.56 82 AS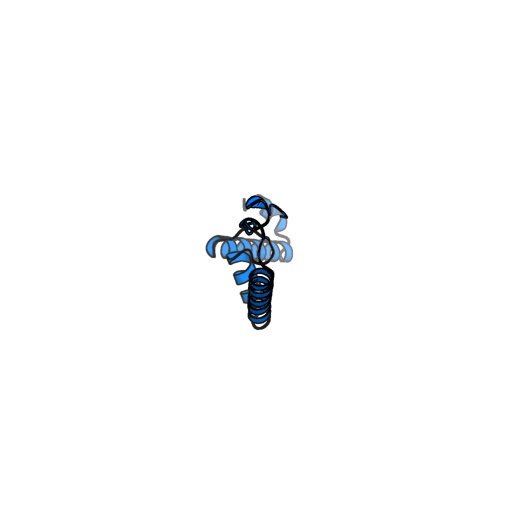N A CA 1
ATOM 646 C C . ASN A 1 82 ? -12.884 13.124 22.088 1.00 83.56 82 ASN A C 1
ATOM 648 O O . ASN A 1 82 ? -11.821 13.600 21.716 1.00 83.56 82 ASN A O 1
ATOM 652 N N . ALA A 1 83 ? -13.513 13.576 23.181 1.00 82.94 83 ALA A N 1
ATOM 653 C CA . ALA A 1 83 ? -12.964 14.613 24.061 1.00 82.94 83 ALA A CA 1
ATOM 654 C C . ALA A 1 83 ? -11.624 14.216 24.716 1.00 82.94 83 ALA A C 1
ATOM 656 O O . ALA A 1 83 ? -10.847 15.083 25.098 1.00 82.94 83 ALA A O 1
ATOM 657 N N . TYR A 1 84 ? -11.329 12.916 24.822 1.00 80.88 84 TYR A N 1
ATOM 658 C CA . TYR A 1 84 ? -10.060 12.407 25.350 1.00 80.88 84 TYR A CA 1
ATOM 659 C C . TYR A 1 84 ? -8.998 12.202 24.257 1.00 80.88 84 TYR A C 1
ATOM 661 O O . TYR A 1 84 ? -7.880 11.794 24.562 1.00 80.88 84 TYR A O 1
ATOM 669 N N . ALA A 1 85 ? -9.312 12.470 22.981 1.00 78.06 85 ALA A N 1
ATOM 670 C CA . ALA A 1 85 ? -8.374 12.276 21.871 1.00 78.06 85 ALA A CA 1
ATOM 671 C C . ALA A 1 85 ? -7.153 13.193 21.957 1.00 78.06 85 ALA A C 1
ATOM 673 O O . ALA A 1 85 ? -6.054 12.763 21.613 1.00 78.06 85 ALA A O 1
ATOM 674 N N . ASP A 1 86 ? -7.337 14.406 22.473 1.00 79.19 86 ASP A N 1
ATOM 675 C CA . ASP A 1 86 ? -6.271 15.400 22.608 1.00 79.19 86 ASP A CA 1
ATOM 676 C C . ASP A 1 86 ? -5.271 15.054 23.726 1.00 79.19 86 ASP A C 1
ATOM 678 O O . ASP A 1 86 ? -4.169 15.591 23.756 1.00 79.19 86 ASP A O 1
ATOM 682 N N . LEU A 1 87 ? -5.621 14.121 24.619 1.00 80.50 87 LEU A N 1
ATOM 683 C CA . LEU A 1 87 ? -4.751 13.636 25.700 1.00 80.50 87 LEU A CA 1
ATOM 684 C C . LEU A 1 87 ? -3.845 12.468 25.276 1.00 80.50 87 LEU A C 1
ATOM 686 O O . LEU A 1 87 ? -3.004 12.037 26.058 1.00 80.50 87 LEU A O 1
ATOM 690 N N . LEU A 1 88 ? -4.037 11.923 24.070 1.00 69.94 88 LEU A N 1
ATOM 691 C CA . LEU A 1 88 ? -3.308 10.757 23.549 1.00 69.94 88 LEU A CA 1
ATOM 692 C C . LEU A 1 88 ? -2.160 11.133 22.593 1.00 69.94 88 LEU A C 1
ATOM 694 O O . LEU A 1 88 ? -1.761 10.305 21.769 1.00 69.94 88 LEU A O 1
ATOM 698 N N . VAL A 1 89 ? -1.665 12.372 22.672 1.00 59.47 89 VAL A N 1
ATOM 699 C CA . VAL A 1 89 ? -0.500 12.859 21.913 1.00 59.47 89 VAL A CA 1
ATOM 700 C C . VAL A 1 89 ? 0.770 12.713 22.736 1.00 59.47 89 VAL A C 1
ATOM 702 O O . VAL A 1 89 ? 0.770 13.175 23.897 1.00 59.47 89 VAL A O 1
#

Foldseek 3Di:
DDPPDVVVVDPPPVDDDPVNVVVVVVVLVVVVVVLVVDDPVVSVLVCQQVVNVVRDHDDPVVVVVVVVLVVVCVVCVVVVVVVCVVVPD

Secondary structure (DSSP, 8-state):
-----GGGSS--TTSPPHHHHHHHHHHHHHHHHHHHHS-HHHHHHHHHHHTTTSPPP--HHHHHHHHHHHHHHHHHHHTTGGGGGGG--

InterPro domains:
  IPR013324 RNA polymerase sigma factor, region 3/4-like [SSF88659] (5-84)
  IPR036388 Winged helix-like DNA-binding domain superfamily [G3DSA:1.10.10.10] (15-71)
  IPR050239 Sigma-70 factor family, RNA polymerase initiation factors [PTHR30603] (5-82)

Sequence (89 aa):
MVIIHLQEVTPDSGIETPDMSVGKQMMRNHVRNLLNVLSLKERKIIKLRFGIDGGKQRSLSEIGESRALYRLKQNMNSHGLNAYADLLV

Organism: Eruca vesicaria subsp. sativa (NCBI:txid29727)

Radius of gyration: 24.5 Å; chains: 1; bounding box: 53×28×74 Å